Protein AF-V8AS14-F1 (afdb_monomer_lite)

Secondary structure (DSSP, 8-state):
-HHHHT--HHHHHHHHTTSSPPPHHHHHHHHHHH-S---TT-------S------SSS-HHHIIIIIS---GGGS-------SS--

Structure (mmCIF, N/CA/C/O backbone):
data_AF-V8AS14-F1
#
_entry.id   AF-V8AS14-F1
#
loop_
_atom_site.group_PDB
_atom_site.id
_atom_site.type_symbol
_atom_site.label_atom_id
_atom_site.label_alt_id
_atom_site.label_comp_id
_atom_site.label_asym_id
_atom_site.label_entity_id
_atom_site.label_seq_id
_atom_site.pdbx_PDB_ins_code
_atom_site.Cartn_x
_atom_site.Cartn_y
_atom_site.Cartn_z
_atom_site.occupancy
_atom_site.B_iso_or_equiv
_atom_site.auth_seq_id
_atom_site.auth_comp_id
_atom_site.auth_asym_id
_atom_site.auth_atom_id
_atom_site.pdbx_PDB_model_num
ATOM 1 N N . MET A 1 1 ? -12.988 0.836 14.676 1.00 71.69 1 MET A N 1
ATOM 2 C CA . MET A 1 1 ? -12.159 1.840 15.387 1.00 71.69 1 MET A CA 1
ATOM 3 C C . MET A 1 1 ? -12.259 1.698 16.904 1.00 71.69 1 MET A C 1
ATOM 5 O O . MET A 1 1 ? -11.227 1.691 17.558 1.00 71.69 1 MET A O 1
ATOM 9 N N . SER A 1 2 ? -13.471 1.549 17.460 1.00 78.31 2 SER A N 1
ATOM 10 C CA . SER A 1 2 ? -13.706 1.303 18.895 1.00 78.31 2 SER A CA 1
ATOM 11 C C . SER A 1 2 ? -12.873 0.148 19.453 1.00 78.31 2 SER A C 1
ATOM 13 O O . SER A 1 2 ? -12.213 0.304 20.476 1.00 78.31 2 SER A O 1
ATOM 15 N N . ASP A 1 3 ? -12.837 -0.964 18.722 1.00 79.56 3 ASP A N 1
ATOM 16 C CA . ASP A 1 3 ? -12.226 -2.212 19.189 1.00 79.56 3 ASP A CA 1
ATOM 17 C C . ASP A 1 3 ? -10.694 -2.113 19.203 1.00 79.56 3 ASP A C 1
ATOM 19 O O . ASP A 1 3 ? -10.051 -2.530 20.158 1.00 79.56 3 ASP A O 1
ATOM 23 N N . VAL A 1 4 ? -10.116 -1.439 18.199 1.00 79.00 4 VAL A N 1
ATOM 24 C CA . VAL A 1 4 ? -8.672 -1.140 18.105 1.00 79.00 4 VAL A CA 1
ATOM 25 C C . VAL A 1 4 ? -8.208 -0.243 19.256 1.00 79.00 4 VAL A C 1
ATOM 27 O O . VAL A 1 4 ? -7.088 -0.369 19.742 1.00 79.00 4 VAL A O 1
ATOM 30 N N . LEU A 1 5 ? -9.071 0.669 19.704 1.00 81.62 5 LEU A N 1
ATOM 31 C CA . LEU A 1 5 ? -8.778 1.604 20.790 1.00 81.62 5 LEU A CA 1
ATOM 32 C C . LEU A 1 5 ? -9.152 1.050 22.177 1.00 81.62 5 LEU A C 1
ATOM 34 O O . LEU A 1 5 ? -8.841 1.689 23.188 1.00 81.62 5 LEU A O 1
ATOM 38 N N . GLY A 1 6 ? -9.800 -0.120 22.241 1.00 83.75 6 GLY A N 1
ATOM 39 C CA . GLY A 1 6 ? -10.275 -0.735 23.482 1.00 83.75 6 GLY A CA 1
ATOM 40 C C . GLY A 1 6 ? -11.338 0.098 24.205 1.00 83.75 6 GLY A C 1
ATOM 41 O O . GLY A 1 6 ? -11.354 0.143 25.433 1.00 83.75 6 GLY A O 1
ATOM 42 N N . ILE A 1 7 ? -12.185 0.812 23.459 1.00 86.44 7 ILE A N 1
ATOM 43 C CA . ILE A 1 7 ? -13.261 1.664 23.991 1.00 86.44 7 ILE A CA 1
ATOM 44 C C . ILE A 1 7 ? -14.621 1.186 23.487 1.00 86.44 7 ILE A C 1
ATOM 46 O O . ILE A 1 7 ? -14.723 0.577 22.426 1.00 86.44 7 ILE A O 1
ATOM 50 N N . SER A 1 8 ? -15.697 1.506 24.208 1.00 89.88 8 SER A N 1
ATOM 51 C CA . SER A 1 8 ? -17.040 1.162 23.738 1.00 89.88 8 SER A CA 1
ATOM 52 C C . SER A 1 8 ? -17.420 1.951 22.479 1.00 89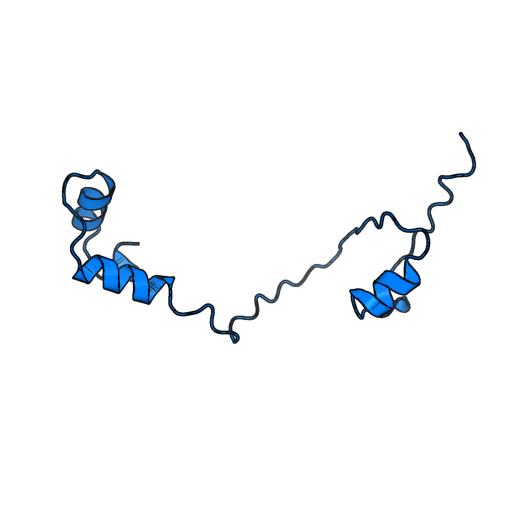.88 8 SER A C 1
ATOM 54 O O . SER A 1 8 ? -17.059 3.120 22.307 1.00 89.88 8 SER A O 1
ATOM 56 N N . LEU A 1 9 ? -18.214 1.332 21.602 1.00 87.62 9 LEU A N 1
ATOM 57 C CA . LEU A 1 9 ? -18.704 1.973 20.378 1.00 87.62 9 LEU A CA 1
ATOM 58 C C . LEU A 1 9 ? -19.522 3.239 20.672 1.00 87.62 9 LEU A C 1
ATOM 60 O O . LEU A 1 9 ? -19.425 4.234 19.956 1.00 87.62 9 LEU A O 1
ATOM 64 N N . SER A 1 10 ? -20.315 3.225 21.746 1.00 89.56 10 SER A N 1
ATOM 65 C CA . SER A 1 10 ? -21.095 4.387 22.180 1.00 89.56 10 SER A CA 1
ATOM 66 C C . SER A 1 10 ? -20.201 5.543 22.629 1.00 89.56 10 SER A C 1
ATOM 68 O O . SER A 1 10 ? -20.508 6.698 22.336 1.00 89.56 10 SER A O 1
ATOM 70 N N . TYR A 1 11 ? -19.083 5.247 23.296 1.00 86.94 11 TYR A N 1
ATOM 71 C CA . TYR A 1 11 ? -18.089 6.239 23.690 1.00 86.94 11 TYR A CA 1
ATOM 72 C C . TYR A 1 11 ? -17.376 6.833 22.472 1.00 86.94 11 TYR A C 1
ATOM 74 O O . TYR A 1 11 ? -17.300 8.053 22.342 1.00 86.94 11 TYR A O 1
ATOM 82 N N . TYR A 1 12 ? -16.950 5.984 21.536 1.00 87.50 12 TYR A N 1
ATOM 83 C CA . TYR A 1 12 ? -16.335 6.406 20.279 1.00 87.50 12 TYR A CA 1
ATOM 84 C C . TYR A 1 12 ? -17.261 7.323 19.456 1.00 87.50 12 TYR A C 1
ATOM 86 O O . TYR A 1 12 ? -16.866 8.423 19.077 1.00 87.50 12 TYR A O 1
ATOM 94 N N . ARG A 1 13 ? -18.539 6.950 19.293 1.00 90.25 13 ARG A N 1
ATOM 95 C CA . ARG A 1 13 ? -19.539 7.767 18.577 1.00 90.25 13 ARG A CA 1
ATOM 96 C C . ARG A 1 13 ? -19.778 9.138 19.212 1.00 90.25 13 ARG A C 1
ATOM 98 O O . ARG A 1 13 ? -20.094 10.091 18.508 1.00 90.25 13 ARG A O 1
ATOM 105 N N . LYS A 1 14 ? -19.665 9.260 20.539 1.00 90.81 14 LYS A N 1
ATOM 106 C CA . LYS A 1 14 ? -19.781 10.560 21.225 1.00 90.81 14 LYS A CA 1
ATOM 107 C C . LYS A 1 14 ? -18.596 11.473 20.915 1.00 90.81 14 LYS A C 1
ATOM 109 O O . LYS A 1 14 ? -18.794 12.681 20.826 1.00 90.81 14 LYS A O 1
ATOM 114 N N . ILE A 1 15 ? -17.403 10.905 20.740 1.00 89.50 15 ILE A N 1
ATOM 115 C CA . ILE A 1 15 ? -16.208 11.652 20.330 1.00 89.50 15 ILE A CA 1
ATOM 116 C C . ILE A 1 15 ? -16.345 12.096 18.872 1.00 89.50 15 ILE A C 1
ATOM 118 O O . ILE A 1 15 ? -16.145 13.270 18.587 1.00 89.50 15 ILE A O 1
ATOM 122 N N . GLU A 1 16 ? -16.768 11.205 17.968 1.00 85.88 16 GLU A N 1
ATOM 123 C CA . GLU A 1 16 ? -16.986 11.549 16.549 1.00 85.88 16 GLU A CA 1
ATOM 124 C C . GLU A 1 16 ? -18.020 12.663 16.362 1.00 85.88 16 GLU A C 1
ATOM 126 O O . GLU A 1 16 ? -17.849 13.541 15.525 1.00 85.88 16 GLU A O 1
ATOM 131 N N . LYS A 1 17 ? -19.082 12.657 17.173 1.00 90.81 17 LYS A N 1
ATOM 132 C CA . LYS A 1 17 ? -20.119 13.698 17.157 1.00 90.81 17 LYS A CA 1
ATOM 133 C C . LYS A 1 17 ? -19.706 14.994 17.869 1.00 90.81 17 LYS A C 1
ATOM 135 O O . LYS A 1 17 ? -20.529 15.895 17.977 1.00 90.81 17 LYS A O 1
ATOM 140 N N . GLY A 1 18 ? -18.491 15.074 18.419 1.00 85.50 18 GLY A N 1
ATOM 141 C CA . GLY A 1 18 ? -18.001 16.242 19.162 1.00 85.50 18 GLY A CA 1
ATOM 142 C C . GLY A 1 18 ? -18.659 16.460 20.531 1.00 85.50 18 GLY A C 1
ATOM 143 O O . GLY A 1 18 ? -18.404 17.466 21.182 1.00 85.50 18 GLY A O 1
ATOM 144 N N . ILE A 1 19 ? -19.483 15.516 20.997 1.00 89.19 19 ILE A N 1
ATOM 145 C CA . ILE A 1 19 ? -20.204 15.598 22.279 1.00 89.19 19 ILE A CA 1
ATOM 146 C C . ILE A 1 19 ? -19.231 15.446 23.455 1.00 89.19 19 ILE A C 1
ATOM 148 O O . ILE A 1 19 ? -19.463 15.986 24.535 1.00 89.19 19 ILE A O 1
ATOM 152 N N . LYS A 1 20 ? -18.145 14.683 23.270 1.00 85.75 20 LYS A N 1
ATOM 153 C CA . LYS A 1 20 ? -17.118 14.467 24.294 1.00 85.75 20 LYS A CA 1
ATOM 154 C C . LYS A 1 20 ? -15.725 14.789 23.741 1.00 85.75 20 LYS A C 1
ATOM 156 O O . LYS A 1 20 ? -15.383 14.263 22.682 1.00 85.75 20 LYS A O 1
ATOM 161 N N . PRO A 1 21 ? -14.911 15.599 24.444 1.00 84.56 21 PRO A N 1
ATOM 162 C CA . PRO A 1 21 ? -13.560 15.908 23.996 1.00 84.56 21 PRO A CA 1
ATOM 163 C C . PRO A 1 21 ? -12.657 14.672 24.037 1.00 84.56 21 PRO A C 1
ATOM 165 O O . PRO A 1 21 ? -12.807 13.786 24.884 1.00 84.56 21 PRO A O 1
ATOM 168 N N . 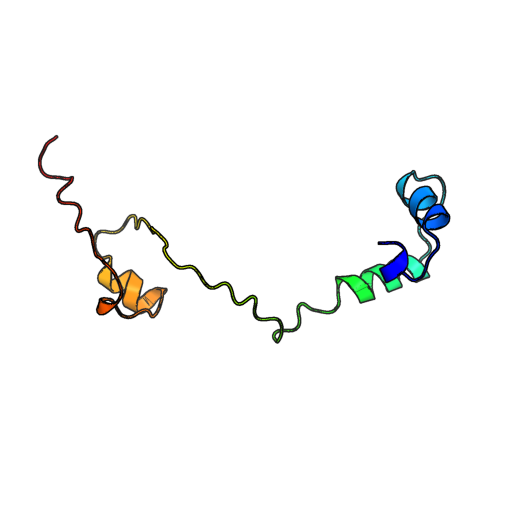LEU A 1 22 ? -11.694 14.634 23.116 1.00 84.81 22 LEU A N 1
ATOM 169 C CA . LEU A 1 22 ? -10.676 13.591 23.057 1.00 84.81 22 LEU A CA 1
ATOM 170 C C . LEU A 1 22 ? -9.720 13.730 24.251 1.00 84.81 22 LEU A C 1
ATOM 172 O O . LEU A 1 22 ? -9.066 14.760 24.406 1.00 84.81 22 LEU A O 1
ATOM 176 N N . THR A 1 23 ? -9.615 12.693 25.083 1.00 88.44 23 THR A N 1
ATOM 177 C CA . THR A 1 23 ? -8.676 12.689 26.213 1.00 88.44 23 THR A CA 1
ATOM 178 C C . THR A 1 23 ? -7.229 12.517 25.729 1.00 88.44 23 THR A C 1
ATOM 180 O O . THR A 1 23 ? -6.995 11.847 24.717 1.00 88.44 23 THR A O 1
ATOM 183 N N . PRO A 1 24 ? -6.234 13.081 26.440 1.00 85.88 24 PRO A N 1
ATOM 184 C CA . PRO A 1 24 ? -4.824 12.956 26.062 1.00 85.88 24 PRO A CA 1
ATOM 185 C C . PRO A 1 24 ? -4.354 11.494 26.007 1.00 85.88 24 PRO A C 1
ATOM 187 O O . PRO A 1 24 ? -3.661 11.119 25.066 1.00 85.88 24 PRO A O 1
ATOM 190 N N . GLU A 1 25 ? -4.814 10.636 26.922 1.00 85.06 25 GLU A N 1
ATOM 191 C CA . GLU A 1 25 ? -4.534 9.192 26.882 1.00 85.06 25 GLU A CA 1
ATOM 192 C C . GLU A 1 25 ? -5.058 8.518 25.609 1.00 85.06 25 GLU A C 1
ATOM 194 O O . GLU A 1 25 ? -4.376 7.693 25.003 1.00 85.06 25 GLU A O 1
ATOM 199 N N . LEU A 1 26 ? -6.272 8.871 25.173 1.00 85.00 26 LEU A N 1
ATOM 200 C CA . LEU A 1 26 ? -6.852 8.298 23.963 1.00 85.00 26 LEU A CA 1
ATOM 201 C C . LEU A 1 26 ? -6.133 8.813 22.713 1.00 85.00 26 LEU A C 1
ATOM 203 O O . LEU A 1 26 ? -5.958 8.066 21.754 1.00 85.00 26 LEU A O 1
ATOM 207 N N . LYS A 1 27 ? -5.661 10.063 22.740 1.00 85.75 27 LYS A N 1
ATOM 208 C CA . LYS A 1 27 ? -4.818 10.631 21.686 1.00 85.75 27 LYS A CA 1
ATOM 209 C C . LYS A 1 27 ? -3.499 9.866 21.555 1.00 85.75 27 LYS A C 1
ATOM 211 O O . LYS A 1 27 ? -3.107 9.548 20.436 1.00 85.75 27 LYS A O 1
ATOM 216 N N . GLU A 1 28 ? -2.855 9.517 22.666 1.00 84.62 28 GLU A N 1
ATOM 217 C CA . GLU A 1 28 ? -1.652 8.675 22.661 1.00 84.62 28 GLU A CA 1
ATOM 218 C C . GLU A 1 28 ? -1.947 7.240 22.200 1.00 84.62 28 GLU A C 1
ATOM 220 O O . GLU A 1 28 ? -1.201 6.701 21.388 1.00 84.62 28 GLU A O 1
ATOM 225 N N . LYS A 1 29 ? -3.081 6.642 22.593 1.00 83.56 29 LYS A N 1
ATOM 226 C CA . LYS A 1 29 ? -3.503 5.327 22.070 1.00 83.56 29 LYS A CA 1
ATOM 227 C C . LYS A 1 29 ? -3.734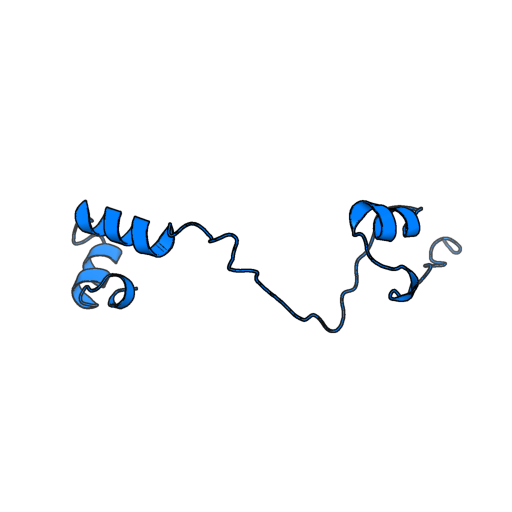 5.333 20.559 1.00 83.56 29 LYS A C 1
ATOM 229 O O . LYS A 1 29 ? -3.294 4.411 19.880 1.00 83.56 29 LYS A O 1
ATOM 234 N N . ILE A 1 30 ? -4.390 6.366 20.024 1.00 83.62 30 ILE A N 1
ATOM 235 C CA . ILE A 1 30 ? -4.553 6.553 18.573 1.00 83.62 30 ILE A CA 1
ATOM 236 C C . ILE A 1 30 ? -3.173 6.691 17.928 1.00 83.62 30 ILE A C 1
ATOM 238 O O . ILE A 1 30 ? -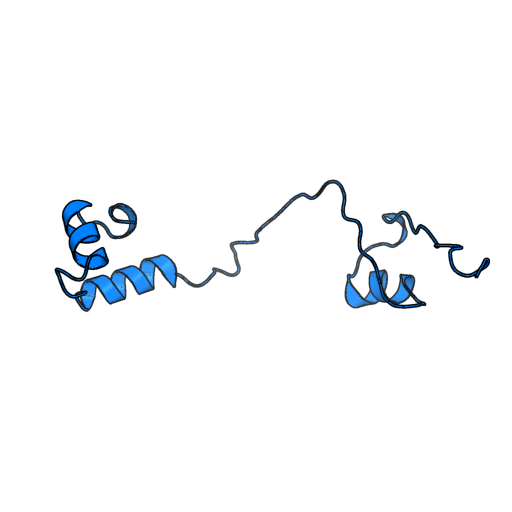2.884 6.015 16.944 1.00 83.62 30 ILE A O 1
ATOM 242 N N . LYS A 1 31 ? -2.280 7.501 18.506 1.00 80.69 31 LYS A N 1
ATOM 243 C CA . LYS A 1 31 ? -0.914 7.613 17.994 1.00 80.69 31 LYS A CA 1
ATOM 244 C C . LYS A 1 31 ? -0.197 6.264 17.977 1.00 80.69 31 LYS A C 1
ATOM 246 O O . LYS A 1 31 ? 0.335 5.886 16.951 1.00 80.69 31 LYS A O 1
ATOM 251 N N . MET A 1 32 ? -0.224 5.492 19.055 1.00 79.69 32 MET A N 1
ATOM 252 C CA . MET A 1 32 ? 0.435 4.183 19.097 1.00 79.69 32 MET A CA 1
ATOM 253 C C . MET A 1 32 ? -0.185 3.163 18.134 1.00 79.69 32 MET A C 1
ATOM 255 O O . MET A 1 32 ? 0.543 2.386 17.522 1.00 79.69 32 MET A O 1
ATOM 259 N N . ALA A 1 33 ? -1.511 3.159 17.978 1.00 74.62 33 ALA A N 1
ATOM 260 C CA . ALA A 1 33 ? -2.201 2.237 17.079 1.00 74.62 33 ALA A CA 1
ATOM 261 C C . ALA A 1 33 ? -1.945 2.549 15.594 1.00 74.62 33 ALA A C 1
ATOM 263 O O . ALA A 1 33 ? -1.742 1.623 14.814 1.00 74.62 33 ALA A O 1
ATOM 264 N N . PHE A 1 34 ? -1.933 3.830 15.207 1.00 68.12 34 PHE A N 1
ATOM 265 C CA . PHE A 1 34 ? -1.837 4.256 13.800 1.00 68.12 34 PHE A CA 1
ATOM 266 C C . PHE A 1 34 ? -0.440 4.716 13.376 1.00 68.12 34 PHE A C 1
ATOM 268 O O . PHE A 1 34 ? -0.090 4.609 12.208 1.00 68.12 34 PHE A O 1
ATOM 275 N N . PHE A 1 35 ? 0.363 5.209 14.317 1.00 62.97 35 PHE A N 1
ATOM 276 C CA . PHE A 1 35 ? 1.760 5.603 14.119 1.00 62.97 35 PHE A CA 1
ATOM 277 C C . PHE A 1 35 ? 2.722 4.565 14.694 1.00 62.97 35 PHE A C 1
ATOM 279 O O . PHE A 1 35 ? 3.904 4.870 14.883 1.00 62.97 35 PHE A O 1
ATOM 286 N N . LYS A 1 36 ? 2.266 3.320 14.925 1.00 56.19 36 LYS A N 1
ATOM 287 C CA . LYS A 1 36 ? 3.169 2.179 14.751 1.00 56.19 36 LYS A CA 1
ATOM 288 C C . LYS A 1 36 ? 3.798 2.417 13.391 1.00 56.19 36 LYS A C 1
ATOM 290 O O . LYS A 1 36 ? 3.091 2.389 12.385 1.00 56.19 36 LYS A O 1
ATOM 295 N N . ARG A 1 37 ? 5.074 2.827 13.423 1.00 54.16 37 ARG A N 1
ATOM 296 C CA . ARG A 1 37 ? 5.883 3.153 12.251 1.00 54.16 37 ARG A CA 1
ATOM 297 C C . ARG A 1 37 ? 5.497 2.129 11.207 1.00 54.16 37 ARG A C 1
ATOM 299 O O . ARG A 1 37 ? 5.423 0.960 11.580 1.00 54.16 37 ARG A O 1
ATOM 306 N N . PHE A 1 38 ? 5.175 2.564 9.988 1.00 53.59 38 PHE A N 1
ATOM 307 C CA . PHE A 1 38 ? 5.162 1.667 8.841 1.00 53.59 38 PHE A CA 1
ATOM 308 C C . PHE A 1 38 ? 6.460 0.884 8.945 1.00 53.59 38 PHE A C 1
ATOM 310 O O . PHE A 1 38 ? 7.537 1.425 8.693 1.00 53.59 38 PHE A O 1
ATOM 317 N N . ASP A 1 39 ? 6.366 -0.301 9.539 1.00 52.31 39 ASP A N 1
ATOM 318 C CA . ASP A 1 39 ? 7.535 -1.073 9.869 1.00 52.31 39 ASP A CA 1
ATOM 319 C C . ASP A 1 39 ? 8.084 -1.387 8.494 1.00 52.31 39 ASP A C 1
ATOM 321 O O . ASP A 1 39 ? 7.326 -1.813 7.619 1.00 52.31 39 ASP A O 1
ATOM 325 N N . SER A 1 40 ? 9.361 -1.111 8.262 1.00 54.28 40 SER A N 1
ATOM 326 C CA . SER A 1 40 ? 10.004 -1.367 6.967 1.00 54.28 40 SER A CA 1
ATOM 327 C C . SER A 1 40 ? 9.790 -2.829 6.507 1.00 54.28 40 SER A C 1
ATOM 329 O O . SER A 1 40 ? 9.957 -3.175 5.342 1.00 54.28 40 SER A O 1
ATOM 331 N N . HIS A 1 41 ? 9.355 -3.692 7.432 1.00 53.66 41 HIS A N 1
ATOM 332 C CA . HIS A 1 41 ? 8.934 -5.071 7.238 1.00 53.66 41 HIS A CA 1
ATOM 333 C C . HIS A 1 41 ? 7.549 -5.302 6.610 1.00 53.66 41 HIS A C 1
ATOM 335 O O . HIS A 1 41 ? 7.342 -6.381 6.053 1.00 53.66 41 HIS A O 1
ATOM 341 N N . TYR A 1 42 ? 6.607 -4.353 6.628 1.00 52.59 42 TYR A N 1
ATOM 342 C CA . TYR A 1 42 ? 5.336 -4.512 5.908 1.00 52.59 42 TYR A CA 1
ATOM 343 C C . TYR A 1 42 ? 5.510 -4.107 4.444 1.00 52.59 42 TYR A C 1
ATOM 345 O O . TYR A 1 42 ? 5.080 -3.046 3.993 1.00 52.59 42 TYR A O 1
ATOM 353 N N . LYS A 1 43 ? 6.157 -4.994 3.685 1.00 57.16 43 LYS A N 1
ATOM 354 C CA . LYS A 1 43 ? 6.198 -4.923 2.227 1.00 57.16 43 LYS A CA 1
ATOM 355 C C . LYS A 1 43 ? 4.796 -5.229 1.703 1.00 57.16 43 LYS A C 1
ATOM 357 O O . LYS A 1 43 ? 4.335 -6.365 1.787 1.00 57.16 43 LYS A O 1
ATOM 362 N N . ILE A 1 44 ? 4.114 -4.222 1.165 1.00 57.66 44 ILE A N 1
ATOM 363 C CA . ILE A 1 44 ? 2.895 -4.445 0.383 1.00 57.66 44 ILE A CA 1
ATOM 364 C C . ILE A 1 44 ? 3.335 -5.164 -0.895 1.00 57.66 44 ILE A C 1
ATOM 366 O O . ILE A 1 44 ? 3.940 -4.564 -1.781 1.00 57.66 44 ILE A O 1
ATOM 370 N N . ILE A 1 45 ? 3.105 -6.474 -0.949 1.00 59.62 45 ILE A N 1
ATOM 371 C CA . ILE A 1 45 ? 3.354 -7.295 -2.132 1.00 59.62 45 ILE A CA 1
ATOM 372 C C . ILE A 1 45 ? 2.021 -7.403 -2.864 1.00 59.62 45 ILE A C 1
ATOM 374 O O . ILE A 1 45 ? 1.114 -8.093 -2.408 1.00 59.62 45 ILE A O 1
ATOM 378 N N . ALA A 1 46 ? 1.900 -6.692 -3.980 1.00 66.44 46 ALA A N 1
ATOM 379 C CA . ALA A 1 46 ? 0.805 -6.866 -4.919 1.00 66.44 46 ALA A CA 1
ATOM 380 C C . ALA A 1 46 ? 1.333 -7.636 -6.134 1.00 66.44 46 ALA A C 1
ATOM 382 O O . ALA A 1 46 ? 2.331 -7.240 -6.736 1.00 66.44 46 ALA A O 1
ATOM 383 N N . THR A 1 47 ? 0.682 -8.743 -6.478 1.00 76.44 47 THR A N 1
ATOM 384 C CA . THR A 1 47 ? 0.897 -9.450 -7.743 1.00 76.44 47 THR A CA 1
ATOM 385 C C . THR A 1 47 ? -0.001 -8.813 -8.791 1.00 76.44 47 THR A C 1
ATOM 387 O O . THR A 1 47 ? -1.216 -8.764 -8.605 1.00 76.44 47 THR A O 1
ATOM 390 N N . ILE A 1 48 ? 0.590 -8.290 -9.860 1.00 74.75 48 ILE A N 1
ATOM 391 C CA . ILE A 1 48 ? -0.157 -7.692 -10.963 1.00 74.75 48 ILE A CA 1
ATOM 392 C C . ILE A 1 48 ? 0.117 -8.524 -12.209 1.00 74.75 48 ILE A C 1
ATOM 394 O O . ILE A 1 48 ? 1.270 -8.641 -12.617 1.00 74.75 48 ILE A O 1
ATOM 398 N N . ASP A 1 49 ? -0.936 -9.087 -12.800 1.00 74.19 49 ASP A N 1
ATOM 399 C CA . ASP A 1 49 ? -0.818 -9.968 -13.968 1.00 74.19 49 ASP A CA 1
ATOM 400 C C . ASP A 1 49 ? -0.484 -9.194 -15.253 1.00 74.19 49 ASP A C 1
ATOM 402 O O . ASP A 1 49 ? 0.194 -9.711 -16.138 1.00 74.19 49 ASP A O 1
ATOM 406 N N . TYR A 1 50 ? -0.933 -7.938 -15.362 1.00 77.88 50 TYR A N 1
ATOM 407 C CA . TYR A 1 50 ? -0.653 -7.083 -16.514 1.00 77.88 50 TYR A CA 1
ATOM 408 C C . TYR A 1 50 ? -0.695 -5.593 -16.152 1.00 77.88 50 TYR A C 1
ATOM 410 O O . TYR A 1 50 ? -1.661 -5.113 -15.556 1.00 77.88 50 TYR A O 1
ATOM 418 N N . VAL A 1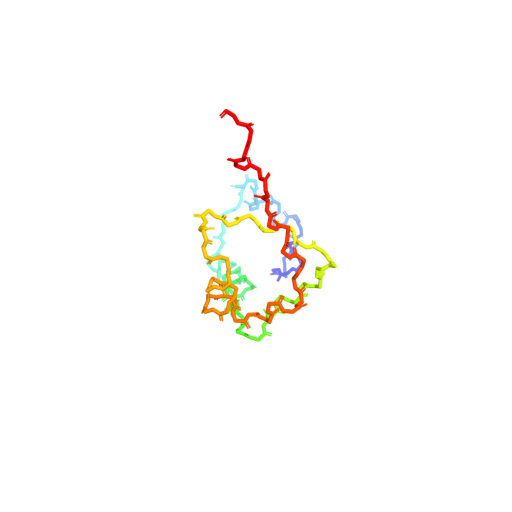 51 ? 0.337 -4.844 -16.555 1.00 75.00 51 VAL A N 1
ATOM 419 C CA . VAL A 1 51 ? 0.406 -3.380 -16.426 1.00 75.00 51 VAL A CA 1
ATOM 420 C C . VAL A 1 51 ? 0.821 -2.781 -17.764 1.00 75.00 51 VAL A C 1
ATOM 422 O O . VAL A 1 51 ? 1.851 -3.152 -18.319 1.00 75.00 51 VAL A O 1
ATOM 425 N N . ASN A 1 52 ? 0.047 -1.814 -18.257 1.00 79.31 52 ASN A N 1
ATOM 426 C CA . ASN A 1 52 ? 0.418 -1.011 -19.419 1.00 79.31 52 ASN A CA 1
ATOM 427 C C . ASN A 1 52 ? 0.986 0.337 -18.950 1.00 79.31 52 ASN A C 1
ATOM 429 O O . ASN A 1 52 ? 0.261 1.151 -18.374 1.00 79.31 52 ASN A O 1
ATOM 433 N N . ILE A 1 53 ? 2.282 0.560 -19.180 1.00 77.25 53 ILE A N 1
ATOM 434 C CA . ILE A 1 53 ? 2.992 1.788 -18.806 1.00 77.25 53 ILE A CA 1
ATOM 435 C C . ILE A 1 53 ? 3.351 2.545 -20.082 1.00 77.25 53 ILE A C 1
ATOM 437 O O . ILE A 1 53 ? 4.008 2.006 -20.968 1.00 77.25 53 ILE A O 1
ATOM 441 N N . ARG A 1 54 ? 2.941 3.814 -20.161 1.00 79.69 54 ARG A N 1
ATOM 442 C CA . ARG A 1 54 ? 3.316 4.713 -21.257 1.00 79.69 54 ARG A CA 1
ATOM 443 C C . ARG A 1 54 ? 4.466 5.604 -20.821 1.00 79.69 54 ARG A C 1
ATOM 445 O O . ARG A 1 54 ? 4.326 6.368 -19.870 1.00 79.69 54 ARG A O 1
ATOM 452 N N . PHE A 1 55 ? 5.572 5.531 -21.548 1.00 76.75 55 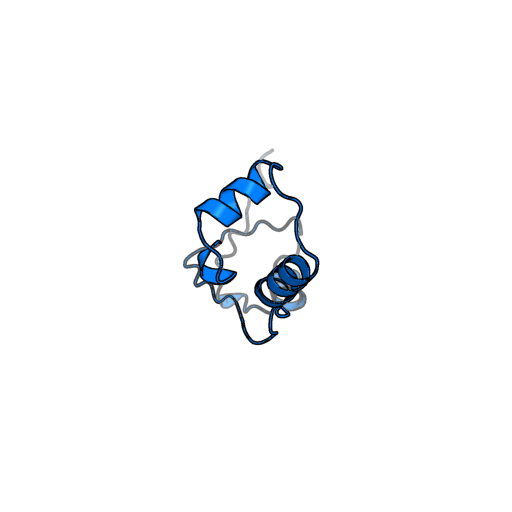PHE A N 1
ATOM 453 C CA . PHE A 1 55 ? 6.725 6.391 -21.335 1.00 76.75 55 PHE A CA 1
ATOM 454 C C . PHE A 1 55 ? 6.719 7.536 -22.350 1.00 76.75 55 PHE A C 1
ATOM 456 O O . PHE A 1 55 ? 6.583 7.308 -23.547 1.00 76.75 55 PHE A O 1
ATOM 463 N N . GLN A 1 56 ? 6.885 8.773 -21.880 1.00 77.12 56 GLN A N 1
ATOM 464 C CA . GLN A 1 56 ? 7.062 9.953 -22.737 1.00 77.12 56 GLN A CA 1
ATOM 465 C C . GLN A 1 56 ? 8.543 10.134 -23.111 1.00 77.12 56 GLN A C 1
ATOM 467 O O . GLN A 1 56 ? 9.115 11.207 -22.950 1.00 77.12 56 GLN A O 1
ATOM 472 N N . THR A 1 57 ? 9.200 9.059 -23.535 1.00 70.31 57 THR A N 1
ATOM 473 C CA . THR A 1 57 ? 10.621 9.058 -23.906 1.00 70.31 57 THR A CA 1
ATOM 474 C C . THR A 1 57 ? 10.818 8.201 -25.145 1.00 70.31 57 THR A C 1
ATOM 476 O O . THR A 1 57 ? 10.133 7.198 -25.336 1.00 70.31 57 THR A O 1
ATOM 479 N N . LEU A 1 58 ? 11.765 8.621 -25.983 1.00 68.88 58 LEU A N 1
ATOM 480 C CA . LEU A 1 58 ? 12.191 7.890 -27.171 1.00 68.88 58 LEU A CA 1
ATOM 481 C C . LEU A 1 58 ? 13.054 6.668 -26.817 1.00 68.88 58 LEU A C 1
ATOM 483 O O . LEU A 1 58 ? 13.124 5.731 -27.604 1.00 68.88 58 LEU A O 1
ATOM 487 N N . ASN A 1 59 ? 13.694 6.658 -25.641 1.00 77.88 59 ASN A N 1
ATOM 488 C CA . ASN A 1 59 ? 14.574 5.576 -25.201 1.00 77.88 59 ASN A CA 1
ATOM 489 C C . ASN A 1 59 ? 13.950 4.787 -24.043 1.00 77.88 59 ASN A C 1
ATOM 491 O O . ASN A 1 59 ? 14.294 4.948 -22.871 1.00 77.88 59 ASN A O 1
ATOM 495 N N . VAL A 1 60 ? 12.991 3.928 -24.384 1.00 78.06 60 VAL A N 1
ATOM 496 C CA . VAL A 1 60 ? 12.272 3.084 -23.416 1.00 78.06 60 VAL A CA 1
ATOM 497 C C . VAL A 1 60 ? 13.206 2.059 -22.757 1.00 78.06 60 VAL A C 1
ATOM 499 O O . VAL A 1 60 ? 13.060 1.759 -21.573 1.00 78.06 60 VAL A O 1
ATOM 502 N N . ASN A 1 61 ? 14.210 1.570 -23.488 1.00 78.88 61 ASN A N 1
ATOM 503 C CA . ASN A 1 61 ? 15.156 0.562 -23.003 1.00 78.88 61 ASN A CA 1
ATOM 504 C C . ASN A 1 61 ? 15.994 1.060 -21.820 1.00 78.88 61 ASN A C 1
ATOM 506 O O . ASN A 1 61 ? 16.166 0.343 -20.834 1.00 78.88 61 ASN A O 1
ATOM 510 N N . GLU A 1 62 ? 16.488 2.294 -21.912 1.00 82.88 62 GLU A N 1
ATOM 511 C CA . GLU A 1 62 ? 17.267 2.939 -20.852 1.00 82.88 62 GLU A CA 1
ATOM 512 C C . GLU A 1 62 ? 16.425 3.108 -19.585 1.00 82.88 62 GLU A C 1
ATOM 514 O O . GLU A 1 62 ? 16.854 2.728 -18.501 1.00 82.88 62 GLU A O 1
ATOM 519 N N . VAL A 1 63 ? 15.168 3.541 -19.715 1.00 79.88 63 VAL A N 1
ATOM 520 C CA . VAL A 1 63 ? 14.276 3.698 -18.557 1.00 79.88 63 VAL A CA 1
ATOM 521 C C . VAL A 1 63 ? 13.933 2.359 -17.902 1.00 79.88 63 VAL A C 1
ATOM 523 O O . VAL A 1 63 ? 13.982 2.245 -16.676 1.00 79.88 63 VAL A O 1
ATOM 526 N N . ILE A 1 64 ? 13.626 1.319 -18.683 1.00 81.81 64 ILE A N 1
ATOM 527 C CA . ILE A 1 64 ? 13.324 -0.011 -18.128 1.00 81.81 64 ILE A CA 1
ATOM 528 C C . ILE A 1 64 ? 14.534 -0.572 -17.369 1.00 81.81 64 ILE A C 1
ATOM 530 O O . ILE A 1 64 ? 14.377 -1.131 -16.280 1.00 81.81 64 ILE A O 1
ATOM 534 N N . LYS A 1 65 ? 15.740 -0.404 -17.918 1.00 82.88 65 LYS A N 1
ATOM 535 C CA . LYS A 1 65 ? 16.958 -0.980 -17.346 1.00 82.88 65 LYS A CA 1
ATOM 536 C C . LYS A 1 65 ? 17.515 -0.166 -16.179 1.00 82.88 65 LYS A C 1
ATOM 538 O O . LYS A 1 65 ? 17.882 -0.754 -15.168 1.00 82.88 65 LYS A O 1
ATOM 543 N N . GLU A 1 66 ? 17.597 1.153 -16.313 1.00 82.88 66 GLU A N 1
ATOM 544 C CA . GLU A 1 66 ? 18.295 2.016 -15.353 1.00 82.88 66 GLU A CA 1
ATOM 545 C C . GLU A 1 66 ? 17.375 2.567 -14.265 1.00 82.88 66 GLU A C 1
ATOM 547 O O . GLU A 1 66 ? 17.793 2.678 -13.115 1.00 82.88 66 GLU A O 1
ATOM 552 N N . VAL A 1 67 ? 16.114 2.870 -14.593 1.00 80.94 67 VAL A N 1
ATOM 553 C CA . VAL A 1 67 ? 15.161 3.442 -13.625 1.00 80.94 67 VAL A CA 1
ATOM 554 C C . VAL A 1 67 ? 14.365 2.346 -12.930 1.00 80.94 67 VAL A C 1
ATOM 556 O O . VAL A 1 67 ? 14.241 2.347 -11.707 1.00 80.94 67 VAL A O 1
ATOM 559 N N . LEU A 1 68 ? 13.809 1.410 -13.704 1.00 80.06 68 LEU A N 1
ATOM 560 C CA . LEU A 1 68 ? 12.983 0.336 -13.148 1.00 80.06 68 LEU A CA 1
ATOM 561 C C . LEU A 1 68 ? 13.807 -0.882 -12.716 1.00 80.06 68 LEU A C 1
ATOM 563 O O . LEU A 1 68 ? 13.358 -1.639 -11.857 1.00 80.06 68 LEU A O 1
ATOM 567 N N . GLY A 1 69 ? 14.999 -1.083 -13.287 1.00 80.44 69 GLY A N 1
ATOM 568 C CA . GLY A 1 69 ? 15.837 -2.247 -12.990 1.00 80.44 69 GLY A CA 1
ATOM 569 C C . GLY A 1 69 ? 15.233 -3.569 -13.471 1.00 80.44 69 GLY A C 1
ATOM 570 O O . GLY A 1 69 ? 15.521 -4.624 -12.903 1.00 80.44 69 GLY A O 1
ATOM 571 N N . LEU A 1 70 ? 14.358 -3.530 -14.479 1.00 81.31 70 LEU A N 1
ATOM 572 C CA . LEU A 1 70 ? 13.638 -4.700 -14.980 1.00 81.31 70 LEU A CA 1
ATOM 573 C C . LEU A 1 70 ? 14.300 -5.232 -16.259 1.00 81.31 70 LEU A C 1
ATOM 575 O O . LEU A 1 70 ? 14.968 -4.508 -16.997 1.00 81.31 70 LEU A O 1
ATOM 579 N N . LYS A 1 71 ? 14.136 -6.531 -16.526 1.00 77.31 71 LYS A N 1
ATOM 580 C CA . LYS A 1 71 ? 14.669 -7.157 -17.743 1.00 77.31 71 LYS A CA 1
ATOM 581 C C . LYS A 1 71 ? 13.753 -6.852 -18.921 1.00 77.31 71 LYS A C 1
ATOM 583 O O . LYS A 1 71 ? 12.587 -7.230 -18.889 1.00 77.31 71 LYS A O 1
ATOM 588 N N . ILE A 1 72 ? 14.302 -6.225 -19.959 1.00 73.44 72 ILE A N 1
ATOM 589 C CA . ILE A 1 72 ? 13.572 -5.825 -21.175 1.00 73.44 72 ILE A CA 1
ATOM 590 C C . ILE A 1 72 ? 12.891 -7.028 -21.852 1.00 73.44 72 ILE A C 1
ATOM 592 O O . ILE A 1 72 ? 11.782 -6.893 -22.349 1.00 73.44 72 ILE A O 1
ATOM 596 N N . GLU A 1 73 ? 13.496 -8.217 -21.781 1.00 75.50 73 GLU A N 1
ATOM 597 C CA . GLU A 1 73 ? 12.949 -9.483 -22.307 1.00 75.50 73 GLU A CA 1
ATOM 598 C C . GLU A 1 73 ? 11.545 -9.825 -21.778 1.00 75.50 73 GLU A C 1
ATOM 600 O O . GLU A 1 73 ? 10.789 -10.527 -22.444 1.00 75.50 73 GLU A O 1
ATOM 605 N N . ASN A 1 74 ? 11.178 -9.315 -20.598 1.00 72.06 74 ASN A N 1
ATOM 606 C CA . ASN A 1 74 ? 9.881 -9.568 -19.971 1.00 72.06 74 ASN A CA 1
ATOM 607 C C . ASN A 1 74 ? 8.791 -8.576 -20.417 1.00 72.06 74 ASN A C 1
ATOM 609 O O . ASN A 1 74 ? 7.670 -8.641 -19.912 1.00 72.06 74 ASN A O 1
ATOM 613 N N . PHE A 1 75 ? 9.105 -7.639 -21.316 1.00 70.75 75 PHE A N 1
ATOM 614 C CA . PHE A 1 75 ? 8.174 -6.621 -21.790 1.00 70.75 75 PHE A CA 1
ATOM 615 C C . PHE A 1 75 ? 7.842 -6.823 -23.261 1.00 70.75 75 PHE A C 1
ATOM 617 O O . PHE A 1 75 ? 8.719 -6.929 -24.115 1.00 70.75 75 PHE A O 1
ATOM 624 N N . HIS A 1 76 ? 6.550 -6.769 -23.571 1.00 71.81 76 HIS A N 1
ATOM 625 C CA . HIS A 1 76 ? 6.095 -6.579 -24.940 1.00 71.81 76 HIS A CA 1
ATOM 626 C C . HIS A 1 76 ? 6.215 -5.093 -25.284 1.00 71.81 76 HIS A C 1
ATOM 628 O O . HIS A 1 76 ? 5.315 -4.301 -24.995 1.00 71.81 76 HIS A O 1
ATOM 634 N N . LEU A 1 77 ? 7.354 -4.707 -25.862 1.00 69.19 77 LEU A N 1
ATOM 635 C CA . LEU A 1 77 ? 7.536 -3.383 -26.443 1.00 69.19 77 LEU A CA 1
ATOM 636 C C . LEU A 1 77 ? 6.660 -3.293 -27.694 1.00 69.19 77 LEU A C 1
ATOM 638 O O . LEU A 1 77 ? 7.033 -3.746 -28.773 1.00 69.19 77 LEU A O 1
ATOM 642 N N . ASN A 1 78 ? 5.466 -2.722 -27.545 1.00 64.12 78 ASN A N 1
ATOM 643 C CA . ASN A 1 78 ? 4.742 -2.194 -28.692 1.00 64.12 78 ASN A CA 1
ATOM 644 C C . ASN A 1 78 ? 5.458 -0.911 -29.106 1.00 64.12 78 ASN A C 1
ATOM 646 O O . ASN A 1 78 ? 5.053 0.188 -28.713 1.00 64.12 78 ASN A O 1
ATOM 650 N N . ASP A 1 79 ? 6.540 -1.071 -29.872 1.00 56.28 79 ASP A N 1
ATOM 651 C CA . ASP A 1 79 ? 7.142 0.010 -30.640 1.00 56.28 79 ASP A CA 1
ATOM 652 C C . ASP A 1 79 ? 6.045 0.556 -31.539 1.00 56.28 79 ASP A C 1
ATOM 654 O O . ASP A 1 79 ? 5.676 0.009 -32.581 1.00 56.28 79 ASP A O 1
ATOM 658 N N . SER A 1 80 ? 5.414 1.602 -31.029 1.00 50.53 80 SER A N 1
ATOM 659 C CA . SER A 1 80 ? 4.300 2.246 -31.671 1.00 50.53 80 SER A CA 1
ATOM 660 C C . SER A 1 80 ? 4.884 2.949 -32.886 1.00 50.53 80 SER A C 1
ATOM 662 O O . SER A 1 80 ? 5.340 4.086 -32.796 1.00 50.53 80 SER A O 1
ATOM 664 N N . PHE A 1 81 ? 4.829 2.281 -34.040 1.00 46.88 81 PHE A N 1
ATOM 665 C CA . PHE A 1 81 ? 4.830 2.883 -35.376 1.00 46.88 81 PHE A CA 1
ATOM 666 C C . PHE A 1 81 ? 3.597 3.806 -35.549 1.00 46.88 81 PHE A C 1
ATOM 668 O O . PHE A 1 81 ? 2.865 3.734 -36.528 1.00 46.88 81 PHE A O 1
ATOM 675 N N . GLY A 1 82 ? 3.326 4.668 -34.567 1.00 47.56 82 GLY A N 1
ATOM 676 C CA . GLY A 1 82 ? 2.234 5.638 -34.540 1.00 47.56 82 GLY A CA 1
ATOM 677 C C . GLY A 1 82 ? 2.649 7.030 -35.015 1.00 47.56 82 GLY A C 1
ATOM 678 O O . GLY A 1 82 ? 1.838 7.943 -34.953 1.00 47.56 82 GLY A O 1
ATOM 679 N N . TYR A 1 83 ? 3.891 7.204 -35.483 1.00 49.22 83 TYR A N 1
ATOM 680 C CA . TYR A 1 83 ? 4.423 8.490 -35.957 1.00 49.22 83 TYR A CA 1
ATOM 681 C C . TYR A 1 83 ? 4.584 8.588 -37.485 1.00 49.22 83 TYR A C 1
ATOM 683 O O . TYR A 1 83 ? 5.210 9.530 -37.956 1.00 49.22 83 TYR A O 1
ATOM 691 N N . LEU A 1 84 ? 4.048 7.646 -38.275 1.00 40.78 84 LEU A N 1
ATOM 692 C CA . LEU A 1 84 ? 4.246 7.632 -39.737 1.00 40.78 84 LEU A CA 1
ATOM 693 C C . LEU A 1 84 ? 3.021 7.996 -40.587 1.00 40.78 84 LEU A C 1
ATOM 695 O O . LEU A 1 84 ? 3.134 8.000 -41.806 1.00 40.78 84 LEU A O 1
ATOM 699 N N . PHE A 1 85 ? 1.890 8.374 -39.989 1.00 38.03 85 PHE A N 1
ATOM 700 C CA . PHE A 1 85 ? 0.761 8.933 -40.743 1.00 38.03 85 PHE A CA 1
ATOM 701 C C . PHE A 1 85 ? 0.036 10.013 -39.929 1.00 38.03 85 PHE A C 1
ATOM 703 O O . PHE A 1 85 ? -0.950 9.730 -39.249 1.00 38.03 85 PHE A O 1
ATOM 710 N N . ALA A 1 86 ? 0.544 11.243 -39.996 1.00 36.34 86 ALA A N 1
ATOM 711 C CA . ALA A 1 86 ? -0.197 12.477 -39.743 1.00 36.34 86 ALA A CA 1
ATOM 712 C C . ALA A 1 86 ? 0.339 13.566 -40.678 1.00 36.34 86 ALA A C 1
ATOM 714 O O . ALA A 1 86 ? 1.583 13.653 -40.799 1.00 36.34 86 ALA A O 1
#

Organism: NCBI:txid1380772

Radius of gyration: 24.95 Å; chains: 1; bounding box: 39×26×68 Å

InterPro domains:
  IPR040819 Rolling Circle replication initiation protein, N-terminal [PF18106] (46-79)

Sequence (86 aa):
MSDVLGISLSYYRKIEKGIKPLTPELKEKIKMAFFKRFDSHYKIIATIDYVNIRFQTLNVNEVIKEVLGLKIENFHLNDSFGYLFA

pLDDT: mean 73.95, std 13.59, range [36.34, 90.81]

Foldseek 3Di:
DCVQLVHDPVVVVCCVVVVDPDDPVSVVSCCCSVPPPPPPPPDPDDDDPDDDDDDPDPCVVCCCCPVVVHDPVVDDPPPPPVPPDD